Protein AF-A0A0L7LGR4-F1 (afdb_monomer)

Radius of gyration: 25.95 Å; Cα contacts (8 Å, |Δi|>4): 264; chains: 1; bounding box: 49×47×83 Å

InterPro domains:
  IPR005595 Translocon-associated protein (TRAP), alpha subunit [PF03896] (58-148)

pLDDT: mean 76.87, std 20.65, range [35.56, 97.5]

Organism: Operophtera brumata (NCBI:txid104452)

Nearest PDB structures (foldseek):
  8rjd-assembly1_5  TM=9.176E-01  e=6.836E-14  Canis lupus familiaris
  8b5l-assembly1_q  TM=9.829E-01  e=4.464E-13  Oryctolagus cuniculus
  8b6l-assembly1_E  TM=9.215E-01  e=7.233E-13  Homo sapiens
  8btk-assembly1_TA  TM=9.102E-01  e=1.305E-12  Canis lupus familiaris
  8bf9-assembly1_A  TM=7.507E-01  e=5.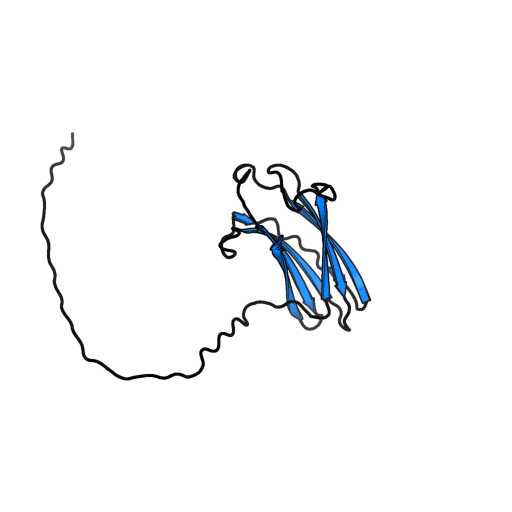610E-08  Ovis aries

Sequence (160 aa):
NILARAEEDELDDVVDIEG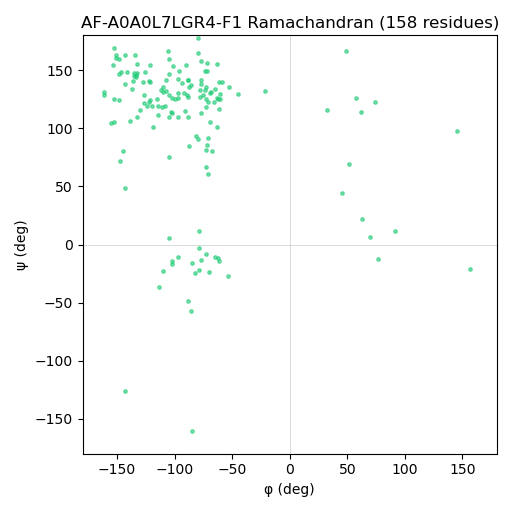EDSQVVGDDALGDDDDSAVKSSQDVETTILFTKPITSLGDNVFDLQAGFPVEFLVGFVNKGSEDYIVESMEASFRYPMDYTYYIQNFTALPYNKEVKPKQEATFAYSFIPNEAFAGRPFGLNVQLNYRDNSGNFYQVMKWL

Solvent-accessible surface area (backbone atoms only — not comparable to full-atom values): 10128 Å² total; per-residue (Å²): 137,88,84,87,85,88,80,89,88,84,87,89,86,91,84,87,77,91,77,78,91,81,82,94,80,75,99,70,80,89,72,87,70,76,77,80,63,60,55,56,58,89,42,54,48,76,47,81,46,71,68,27,69,79,77,59,101,81,58,80,95,76,81,80,59,45,65,40,67,38,28,35,37,39,40,40,36,30,68,45,87,59,48,32,32,38,40,33,40,37,39,32,33,20,38,81,90,43,80,86,49,76,76,43,80,51,77,71,45,75,64,70,40,77,40,44,51,75,34,69,51,75,47,78,48,75,52,61,50,60,58,93,54,53,97,58,87,62,29,42,38,41,38,42,38,30,27,44,83,87,67,54,70,29,30,46,76,46,79,89

Mean predicted aligned error: 13.96 Å

Foldseek 3Di:
DDDDDDDDDDDDDDDDDDDDDDDDDDDDDPPPDCVVPFAADPQKDKDKAWPPPPDDPPDDPDPQAAQDKTKIKMKIFGQDQFKKFFFWKWKFWDAPVDRVDTPDTDDTGGDRDIAHHGGMDMDMDMDGHHPVCGPPDIKMKMKTWMATPVGRIHIDIDID

Secondary structure (DSSP, 8-state):
----------------------------------TTS-PPPTTEEEEEEEEES---TTS-TT---TTSPEEEEEEEEE-SSS-EEEEEEEEEEEETTEEEEEEEE---EEEEEEE-TT-EEEEEEEE---GGGTT---EEEEEEEEEETT--EEEEEEE-

Structure (mmCIF, N/CA/C/O backbone):
data_AF-A0A0L7LGR4-F1
#
_entry.id   AF-A0A0L7LGR4-F1
#
loop_
_atom_site.group_PDB
_atom_site.id
_atom_site.type_symbol
_atom_site.label_atom_id
_atom_site.label_alt_id
_atom_site.label_comp_id
_atom_site.label_asym_id
_atom_site.label_entity_id
_atom_site.label_seq_id
_atom_site.pdbx_PDB_ins_code
_atom_site.Cartn_x
_atom_site.Cartn_y
_atom_site.Cartn_z
_atom_site.occupancy
_atom_site.B_iso_or_equiv
_atom_site.auth_seq_id
_atom_site.auth_comp_id
_atom_site.auth_asym_id
_atom_site.auth_atom_id
_atom_site.pdbx_PDB_model_num
ATOM 1 N N . ASN A 1 1 ? -2.159 -11.664 -65.960 1.00 35.56 1 ASN A N 1
ATOM 2 C CA . ASN A 1 1 ? -1.752 -10.257 -65.758 1.00 35.56 1 ASN A CA 1
ATOM 3 C C . ASN A 1 1 ? -2.993 -9.403 -65.659 1.00 35.56 1 ASN A C 1
ATOM 5 O O . ASN A 1 1 ? -3.749 -9.371 -66.620 1.00 35.56 1 ASN A O 1
ATOM 9 N N . ILE A 1 2 ? -3.203 -8.752 -64.518 1.00 38.91 2 ILE A N 1
ATOM 10 C CA . ILE A 1 2 ? -4.123 -7.617 -64.406 1.00 38.91 2 ILE A CA 1
ATOM 11 C C . ILE A 1 2 ? -3.233 -6.378 -64.523 1.00 38.91 2 ILE A C 1
ATOM 13 O O . ILE A 1 2 ? -2.224 -6.294 -63.825 1.00 38.91 2 ILE A O 1
ATOM 17 N N . LEU A 1 3 ? -3.550 -5.482 -65.453 1.00 43.19 3 LEU A N 1
ATOM 18 C CA . LEU A 1 3 ? -2.867 -4.200 -65.624 1.00 43.19 3 LEU A CA 1
ATOM 19 C C . LEU A 1 3 ? -3.785 -3.105 -65.086 1.00 43.19 3 LEU A C 1
ATOM 21 O O . LEU A 1 3 ? -4.955 -3.055 -65.457 1.00 43.19 3 LEU A O 1
ATOM 25 N N . ALA A 1 4 ? -3.251 -2.257 -64.215 1.00 47.34 4 ALA A N 1
ATOM 26 C CA . ALA A 1 4 ? -3.939 -1.074 -63.718 1.00 47.34 4 ALA A CA 1
ATOM 27 C C . ALA A 1 4 ? -3.658 0.137 -64.620 1.00 47.34 4 ALA A C 1
ATOM 29 O O . ALA A 1 4 ? -2.599 0.215 -65.248 1.00 47.34 4 ALA A O 1
ATOM 30 N N . ARG A 1 5 ? -4.577 1.105 -64.618 1.00 41.81 5 ARG A N 1
ATOM 31 C CA . ARG A 1 5 ? -4.317 2.507 -64.968 1.00 41.81 5 ARG A CA 1
ATOM 32 C C . ARG A 1 5 ? -5.343 3.403 -64.258 1.00 41.81 5 ARG A C 1
ATOM 34 O O . ARG A 1 5 ? -6.411 2.912 -63.900 1.00 41.81 5 ARG A O 1
ATOM 41 N N . ALA A 1 6 ? -4.982 4.661 -64.024 1.00 51.88 6 ALA A N 1
ATOM 42 C CA . ALA A 1 6 ? -5.755 5.659 -63.288 1.00 51.88 6 ALA A CA 1
ATOM 43 C C . ALA A 1 6 ? -5.594 7.057 -63.921 1.00 51.88 6 ALA A C 1
ATOM 45 O O . ALA A 1 6 ? -4.651 7.261 -64.685 1.00 51.88 6 ALA A O 1
ATOM 46 N N . GLU A 1 7 ? -6.509 7.953 -63.553 1.00 50.03 7 GLU A N 1
ATOM 47 C CA . GLU A 1 7 ? -6.609 9.422 -63.701 1.00 50.03 7 GLU A CA 1
ATOM 48 C C . GLU A 1 7 ? -7.676 9.804 -62.613 1.00 50.03 7 GLU A C 1
ATOM 50 O O . GLU A 1 7 ? -8.573 8.989 -62.373 1.00 50.03 7 GLU A O 1
ATOM 55 N N . GLU A 1 8 ? -7.540 10.793 -61.710 1.00 46.66 8 GLU A N 1
ATOM 56 C CA . GLU A 1 8 ? -7.403 12.266 -61.851 1.00 46.66 8 GLU A CA 1
ATOM 57 C C . GLU A 1 8 ? -8.588 12.924 -62.610 1.00 46.66 8 GLU A C 1
ATOM 59 O O . GLU A 1 8 ? -8.862 12.523 -63.739 1.00 46.66 8 GLU A O 1
ATOM 64 N N . ASP A 1 9 ? -9.312 13.952 -62.122 1.00 43.22 9 ASP A N 1
ATOM 65 C CA . ASP A 1 9 ? -9.660 14.320 -60.722 1.00 43.22 9 ASP A CA 1
ATOM 66 C C . ASP A 1 9 ? -11.123 14.902 -60.666 1.00 43.22 9 ASP A C 1
ATOM 68 O O . ASP A 1 9 ? -11.992 14.198 -61.179 1.00 43.22 9 ASP A O 1
ATOM 72 N N . GLU A 1 10 ? -11.588 16.070 -60.164 1.00 40.53 10 GLU A N 1
ATOM 73 C CA . GLU A 1 10 ? -11.036 17.267 -59.481 1.00 40.53 10 GLU A CA 1
ATOM 74 C C . GLU A 1 10 ? -12.167 18.065 -58.737 1.00 40.53 10 GLU A C 1
ATOM 76 O O . GLU A 1 10 ? -13.160 18.404 -59.373 1.00 40.53 10 GLU A O 1
ATOM 81 N N . LEU A 1 11 ? -11.981 18.393 -57.438 1.00 42.53 11 LEU A N 1
ATOM 82 C CA . LEU A 1 11 ? -12.585 19.475 -56.589 1.00 42.53 11 LEU A CA 1
ATOM 83 C C . LEU A 1 11 ? -14.120 19.787 -56.480 1.00 42.53 11 LEU A C 1
ATOM 85 O O . LEU A 1 11 ? -14.957 19.368 -57.266 1.00 42.53 11 LEU A O 1
ATOM 89 N N . ASP A 1 12 ? -14.417 20.595 -55.441 1.00 40.31 12 ASP A N 1
ATOM 90 C CA . ASP A 1 12 ? -15.614 21.409 -55.106 1.00 40.31 12 ASP A CA 1
ATOM 91 C C . ASP A 1 12 ? -17.006 20.768 -54.879 1.00 40.31 12 ASP A C 1
ATOM 93 O O . ASP A 1 12 ? -17.719 20.386 -55.804 1.00 40.31 12 ASP A O 1
ATOM 97 N N . ASP A 1 13 ? -17.479 20.872 -53.627 1.00 42.59 13 ASP A N 1
ATOM 98 C CA . ASP A 1 13 ? -18.894 21.117 -53.297 1.00 42.59 13 ASP A CA 1
ATOM 99 C C . ASP A 1 13 ? -18.966 22.135 -52.139 1.00 42.59 13 ASP A C 1
ATOM 101 O O . ASP A 1 13 ? -18.601 21.839 -50.998 1.00 42.59 13 ASP A O 1
ATOM 105 N N . VAL A 1 14 ? -19.350 23.376 -52.454 1.00 49.97 14 VAL A N 1
ATOM 106 C CA . VAL A 1 14 ? -19.385 24.510 -51.516 1.00 49.97 14 VAL A CA 1
ATOM 107 C C . VAL A 1 14 ? -20.814 24.783 -51.052 1.00 49.97 14 VAL A C 1
ATOM 109 O O . VAL A 1 14 ? -21.654 25.245 -51.823 1.00 49.97 14 VAL A O 1
ATOM 112 N N . VAL A 1 15 ? -21.080 24.561 -49.762 1.00 45.84 15 VAL A N 1
ATOM 113 C CA . VAL A 1 15 ? -22.354 24.922 -49.124 1.00 45.84 15 VAL A CA 1
ATOM 114 C C . VAL A 1 15 ? -22.093 25.929 -48.010 1.00 45.84 15 VAL A C 1
ATOM 116 O O . VAL A 1 15 ? -21.652 25.579 -46.917 1.00 45.84 15 VAL A O 1
ATOM 119 N N . ASP A 1 16 ? -22.362 27.190 -48.328 1.00 43.62 16 ASP A N 1
ATOM 120 C CA . ASP A 1 16 ? -22.239 28.338 -47.435 1.00 43.62 16 ASP A CA 1
ATOM 121 C C . ASP A 1 16 ? -23.553 28.566 -46.666 1.00 43.62 16 ASP A C 1
ATOM 123 O O . ASP A 1 16 ? -24.629 28.607 -47.270 1.00 43.62 16 ASP A O 1
ATOM 127 N N . ILE A 1 17 ? -23.473 28.683 -45.336 1.00 47.50 17 ILE A N 1
ATOM 128 C CA . ILE A 1 17 ? -24.595 29.028 -44.448 1.00 47.50 17 ILE A CA 1
ATOM 129 C C . ILE A 1 17 ? -24.065 29.897 -43.295 1.00 47.50 17 ILE A C 1
ATOM 131 O O . ILE A 1 17 ? -23.859 29.422 -42.176 1.00 47.50 17 ILE A O 1
ATOM 135 N N . GLU A 1 18 ? -23.885 31.195 -43.545 1.00 47.22 18 GLU A N 1
ATOM 136 C CA . GLU A 1 18 ? -23.925 32.180 -42.459 1.00 47.22 18 GLU A CA 1
ATOM 137 C C . GLU A 1 18 ? -25.362 32.280 -41.909 1.00 47.22 18 GLU A C 1
ATOM 139 O O . GLU A 1 18 ? -26.328 32.393 -42.666 1.00 47.22 18 GLU A O 1
ATOM 144 N N . GLY A 1 19 ? -25.511 32.208 -40.582 1.00 43.09 19 GLY A N 1
ATOM 145 C CA . GLY A 1 19 ? -26.808 32.052 -39.912 1.00 43.09 19 GLY A CA 1
ATOM 146 C C . GLY A 1 19 ? -26.875 32.752 -38.556 1.00 43.09 19 GLY A C 1
ATOM 147 O O . GLY A 1 19 ? -26.855 32.088 -37.529 1.00 43.09 19 GLY A O 1
ATOM 148 N N . GLU A 1 20 ? -26.925 34.084 -38.612 1.00 41.81 20 GLU A N 1
ATOM 149 C CA . GLU A 1 20 ? -27.348 35.068 -37.594 1.00 41.81 20 GLU A CA 1
ATOM 150 C C . GLU A 1 20 ? -27.121 34.784 -36.086 1.00 41.81 20 GLU A C 1
ATOM 152 O O . GLU A 1 20 ? -27.756 33.946 -35.449 1.00 41.81 20 GLU A O 1
ATOM 157 N N . ASP A 1 21 ? -26.272 35.647 -35.519 1.00 44.28 21 ASP A N 1
ATOM 158 C CA . ASP A 1 21 ? -26.104 36.031 -34.109 1.00 44.28 21 ASP A CA 1
ATOM 159 C C . ASP A 1 21 ? -27.314 35.787 -33.176 1.00 44.28 21 ASP A C 1
ATOM 161 O O . ASP A 1 21 ? -28.440 36.214 -33.450 1.00 44.28 21 ASP A O 1
ATOM 165 N N . SER A 1 22 ? -27.070 35.174 -32.010 1.00 38.16 22 SER A N 1
ATOM 166 C CA . SER A 1 22 ? -28.028 35.174 -30.897 1.00 38.16 22 SER A CA 1
ATOM 167 C C . SER A 1 22 ? -27.400 34.970 -29.514 1.00 38.16 22 SER A C 1
ATOM 169 O O . SER A 1 22 ? -27.166 33.854 -29.061 1.00 38.16 22 SER A O 1
ATOM 171 N N . GLN A 1 23 ? -27.330 36.096 -28.803 1.00 36.97 23 GLN A N 1
ATOM 172 C CA . GLN A 1 23 ? -27.619 36.255 -27.372 1.00 36.97 23 GLN A CA 1
ATOM 173 C C . GLN A 1 23 ? -26.617 35.723 -26.328 1.00 36.97 23 GLN A C 1
ATOM 175 O O . GLN A 1 23 ? -26.352 34.536 -26.169 1.00 36.97 23 GLN A O 1
ATOM 180 N N . VAL A 1 24 ? -26.177 36.659 -25.480 1.00 46.00 24 VAL A N 1
ATOM 181 C CA . VAL A 1 24 ? -25.351 36.411 -24.295 1.00 46.00 24 VAL A CA 1
ATOM 182 C C . VAL A 1 24 ? -26.111 35.592 -23.244 1.00 46.00 24 VAL A C 1
ATOM 184 O O . VAL A 1 24 ? -27.127 36.036 -22.707 1.00 46.00 24 VAL A O 1
ATOM 187 N N . VAL A 1 25 ? -25.536 34.448 -22.884 1.00 44.22 25 VAL A N 1
ATOM 188 C CA . VAL A 1 25 ? -25.711 33.747 -21.606 1.00 44.22 25 VAL A CA 1
ATOM 189 C C . VAL A 1 25 ? -24.282 33.532 -21.102 1.00 44.22 25 VAL A C 1
ATOM 191 O O . VAL A 1 25 ? -23.434 33.089 -21.866 1.00 44.22 25 VAL A O 1
ATOM 194 N N . GLY A 1 26 ? -23.886 33.878 -19.888 1.00 36.09 26 GLY A N 1
ATOM 195 C CA . GLY A 1 26 ? -24.645 34.178 -18.682 1.00 36.09 26 GLY A CA 1
ATOM 196 C C . GLY A 1 26 ? -23.772 33.638 -17.558 1.00 36.09 26 GLY A C 1
ATOM 197 O O . GLY A 1 26 ? -23.711 32.427 -17.376 1.00 36.09 26 GLY A O 1
ATOM 198 N N . ASP A 1 27 ? -22.998 34.520 -16.927 1.00 48.25 27 ASP A N 1
ATOM 199 C CA . ASP A 1 27 ? -21.981 34.161 -15.934 1.00 48.25 27 ASP A CA 1
ATOM 200 C C . ASP A 1 27 ? -22.649 33.683 -14.639 1.00 48.25 27 ASP A C 1
ATOM 202 O O . ASP A 1 27 ? -23.003 34.490 -13.785 1.00 48.25 27 ASP A O 1
ATOM 206 N N . ASP A 1 28 ? -22.878 32.373 -14.532 1.00 42.31 28 ASP A N 1
ATOM 207 C CA . ASP A 1 28 ? -23.357 31.725 -13.315 1.00 42.31 28 ASP A CA 1
ATOM 208 C C . ASP A 1 28 ? -22.887 30.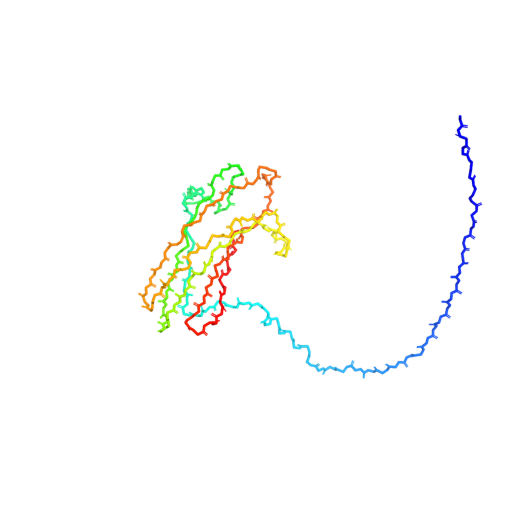260 -13.257 1.00 42.31 28 ASP A C 1
ATOM 210 O O . ASP A 1 28 ? -23.136 29.463 -14.161 1.00 42.31 28 ASP A O 1
ATOM 214 N N . ALA A 1 29 ? -22.223 29.910 -12.154 1.00 50.25 29 ALA A N 1
ATOM 215 C CA . ALA A 1 29 ? -21.900 28.547 -11.724 1.00 50.25 29 ALA A CA 1
ATOM 216 C C . ALA A 1 29 ? -21.197 27.607 -12.738 1.00 50.25 29 ALA A C 1
ATOM 218 O O . ALA A 1 29 ? -21.703 26.528 -13.061 1.00 50.25 29 ALA A O 1
ATOM 219 N N . LEU A 1 30 ? -19.924 27.890 -13.056 1.00 41.38 30 LEU A N 1
ATOM 220 C CA . LEU A 1 30 ? -18.945 26.798 -13.194 1.00 41.38 30 LEU A CA 1
ATOM 221 C C . LEU A 1 30 ? -18.712 26.156 -11.816 1.00 41.38 30 LEU A C 1
ATOM 223 O O . LEU A 1 30 ? -17.748 26.461 -11.114 1.00 41.38 30 LEU A O 1
ATOM 227 N N . GLY A 1 31 ? -19.637 25.282 -11.419 1.00 38.25 31 GLY A N 1
ATOM 228 C CA . GLY A 1 31 ? -19.435 24.343 -10.321 1.00 38.25 31 GLY A CA 1
ATOM 229 C C . GLY A 1 31 ? -18.451 23.262 -10.754 1.00 38.25 31 GLY A C 1
ATOM 230 O O . GLY A 1 31 ? -18.873 22.217 -11.241 1.00 38.25 31 GLY A O 1
ATOM 231 N N . ASP A 1 32 ? -17.155 23.541 -10.606 1.00 44.22 32 ASP A N 1
ATOM 232 C CA . ASP A 1 32 ? -16.053 22.591 -10.820 1.00 44.22 32 ASP A CA 1
ATOM 233 C C . ASP A 1 32 ? -16.010 21.560 -9.679 1.00 44.22 32 ASP A C 1
ATOM 235 O O . ASP A 1 32 ? -15.129 21.564 -8.820 1.00 44.22 32 ASP A O 1
ATOM 239 N N . ASP A 1 33 ? -17.052 20.733 -9.621 1.00 44.34 33 ASP A N 1
ATOM 240 C CA . ASP A 1 33 ? -17.262 19.722 -8.592 1.00 44.34 33 ASP A CA 1
ATOM 241 C C . ASP A 1 33 ? -16.948 18.336 -9.169 1.00 44.34 33 ASP A C 1
ATOM 243 O O . ASP A 1 33 ? -17.836 17.540 -9.486 1.00 44.34 33 ASP A O 1
ATOM 247 N N . ASP A 1 34 ? -15.650 18.040 -9.316 1.00 42.81 34 ASP A N 1
ATOM 248 C CA . ASP A 1 34 ? -15.154 16.671 -9.513 1.00 42.81 34 ASP A CA 1
ATOM 249 C C . ASP A 1 34 ? -15.298 15.856 -8.210 1.00 42.81 34 ASP A C 1
ATOM 251 O O . ASP A 1 34 ? -14.342 15.361 -7.605 1.00 42.81 34 ASP A O 1
ATOM 255 N N . ASP A 1 35 ? -16.542 15.709 -7.752 1.00 44.31 35 ASP A N 1
ATOM 256 C CA . ASP A 1 35 ? -16.917 14.863 -6.617 1.00 44.31 35 ASP A CA 1
ATOM 257 C C . ASP A 1 35 ? -16.986 13.372 -7.019 1.00 44.31 35 ASP A C 1
ATOM 259 O O . ASP A 1 35 ? -17.449 12.521 -6.262 1.00 44.31 35 ASP A O 1
ATOM 263 N N . SER A 1 36 ? -16.478 13.034 -8.215 1.00 47.50 36 SER A N 1
ATOM 264 C CA . SER A 1 36 ? -16.266 11.658 -8.679 1.00 47.50 36 SER A CA 1
ATOM 265 C C . SER A 1 36 ? -14.999 11.024 -8.084 1.00 47.50 36 SER A C 1
ATOM 267 O O . SER A 1 36 ? -14.893 9.798 -7.982 1.00 47.50 36 SER A O 1
ATOM 269 N N . ALA A 1 37 ? -14.051 11.853 -7.632 1.00 55.56 37 ALA A N 1
ATOM 270 C CA . ALA A 1 37 ? -12.846 11.416 -6.947 1.00 55.56 37 ALA A CA 1
ATOM 271 C C . ALA A 1 37 ? -13.172 10.861 -5.547 1.00 55.56 37 ALA A C 1
ATOM 273 O O . ALA A 1 37 ? -13.421 11.615 -4.603 1.00 55.56 37 ALA A O 1
ATOM 274 N N . VAL A 1 38 ? -13.115 9.532 -5.393 1.00 64.56 38 VAL A N 1
ATOM 275 C CA . VAL A 1 38 ? -13.331 8.845 -4.107 1.00 64.56 38 VAL A CA 1
ATOM 276 C C . VAL A 1 38 ? -12.242 9.251 -3.107 1.00 64.56 38 VAL A C 1
ATOM 278 O O . VAL A 1 38 ? -11.107 8.774 -3.149 1.00 64.56 38 VAL A O 1
ATOM 281 N N . LYS A 1 39 ? -12.593 10.165 -2.202 1.00 80.38 39 LYS A N 1
ATOM 282 C CA . LYS A 1 39 ? -11.675 10.768 -1.227 1.00 80.38 39 LYS A CA 1
ATOM 283 C C . LYS A 1 39 ? -11.273 9.776 -0.124 1.00 80.38 39 LYS A C 1
ATOM 285 O O . LYS A 1 39 ? -11.983 8.822 0.192 1.00 80.38 39 LYS A O 1
ATOM 290 N N . SER A 1 40 ? -10.118 10.019 0.492 1.00 85.44 40 SER A N 1
ATOM 291 C CA . SER A 1 40 ? -9.637 9.271 1.659 1.00 85.44 40 SER A CA 1
ATOM 292 C C . SER A 1 40 ? -10.357 9.701 2.940 1.00 85.44 40 SER A C 1
ATOM 294 O O . SER A 1 40 ? -10.544 10.900 3.153 1.00 85.44 40 SER A O 1
ATOM 296 N N . SER A 1 41 ? -10.669 8.762 3.841 1.00 88.44 41 SER A N 1
ATOM 297 C CA . SER A 1 41 ? -11.138 9.113 5.189 1.00 88.44 41 SER A CA 1
ATOM 298 C C . SER A 1 41 ? -10.076 9.909 5.959 1.00 88.44 41 SER A C 1
ATOM 300 O O . SER A 1 41 ? -8.890 9.582 5.916 1.00 88.44 41 SER A O 1
ATOM 302 N N . GLN A 1 42 ? -10.509 10.929 6.706 1.00 92.19 42 GLN A N 1
ATOM 303 C CA . GLN A 1 42 ? -9.644 11.734 7.582 1.00 92.19 42 GLN A CA 1
ATOM 304 C C . GLN A 1 42 ? -9.154 10.938 8.809 1.00 92.19 42 GLN A C 1
ATOM 306 O O . GLN A 1 42 ? -8.096 11.235 9.369 1.00 92.19 42 GLN A O 1
ATOM 311 N N . ASP A 1 43 ? -9.898 9.898 9.195 1.00 93.56 43 ASP A N 1
ATOM 312 C CA . ASP A 1 43 ? -9.575 8.997 10.304 1.00 93.56 43 ASP A CA 1
ATOM 313 C C . ASP A 1 43 ? -8.489 7.968 9.958 1.00 93.56 43 ASP A C 1
ATOM 315 O O . ASP A 1 43 ? -7.939 7.320 10.850 1.00 93.56 43 ASP A O 1
ATOM 319 N N . VAL A 1 44 ? -8.158 7.808 8.675 1.00 94.50 44 VAL A N 1
ATOM 320 C CA . VAL A 1 44 ? -7.197 6.811 8.198 1.00 94.50 44 VAL A CA 1
ATOM 321 C C . VAL A 1 44 ? -5.857 7.465 7.890 1.00 94.50 44 VAL A C 1
ATOM 323 O O . VAL A 1 44 ? -5.755 8.393 7.091 1.00 94.50 44 VAL A O 1
ATOM 326 N N . GLU A 1 45 ? -4.794 6.940 8.492 1.00 94.81 45 GLU A N 1
ATOM 327 C CA . GLU A 1 45 ? -3.421 7.284 8.130 1.00 94.81 45 GLU A CA 1
ATOM 328 C C . GLU A 1 45 ? -2.763 6.123 7.391 1.00 94.81 45 GLU A C 1
ATOM 330 O O . GLU A 1 45 ? -2.969 4.958 7.732 1.00 94.81 45 GLU A O 1
ATOM 335 N N . THR A 1 46 ? -1.962 6.432 6.371 1.00 93.88 46 THR A N 1
ATOM 336 C CA . THR A 1 46 ? -1.221 5.417 5.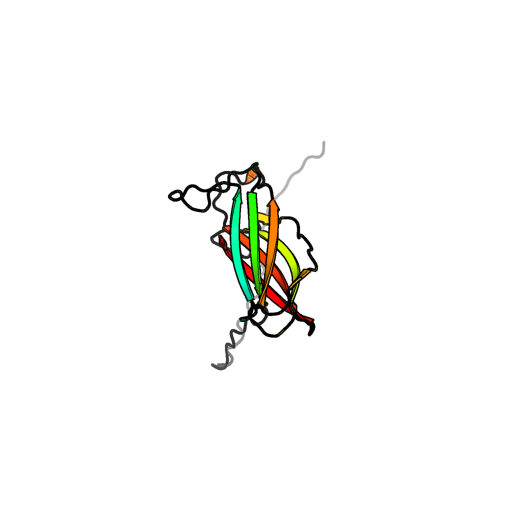616 1.00 93.88 46 THR A CA 1
ATOM 337 C C . THR A 1 46 ? 0.232 5.811 5.418 1.00 93.88 46 THR A C 1
ATOM 339 O O . THR A 1 46 ? 0.552 6.980 5.182 1.00 93.88 46 THR A O 1
ATOM 342 N N . THR A 1 47 ? 1.108 4.813 5.419 1.00 92.69 47 THR A N 1
ATOM 343 C CA . THR A 1 47 ? 2.555 4.965 5.222 1.00 92.69 47 THR A CA 1
ATOM 344 C C . THR A 1 47 ? 3.045 3.881 4.276 1.00 92.69 47 THR A C 1
ATOM 346 O O . THR A 1 47 ? 2.588 2.746 4.365 1.00 92.69 47 THR A O 1
ATOM 349 N N . ILE A 1 48 ? 3.967 4.222 3.373 1.00 91.38 48 ILE A N 1
ATOM 350 C CA . ILE A 1 48 ? 4.593 3.270 2.448 1.00 91.38 48 ILE A CA 1
ATOM 351 C C . ILE A 1 48 ? 6.065 3.128 2.831 1.00 91.38 48 ILE A C 1
ATOM 353 O O . ILE A 1 48 ? 6.744 4.129 3.049 1.00 91.38 48 ILE A O 1
ATOM 357 N N . LEU A 1 49 ? 6.541 1.887 2.919 1.00 90.94 49 LEU A N 1
ATOM 358 C CA . LEU A 1 49 ? 7.925 1.535 3.223 1.00 90.94 49 LEU A CA 1
ATOM 359 C C . LEU A 1 49 ? 8.428 0.523 2.191 1.00 90.94 49 LEU A C 1
ATOM 361 O O . LEU A 1 49 ? 7.933 -0.603 2.147 1.00 90.94 49 LEU A O 1
ATOM 365 N N . PHE A 1 50 ? 9.422 0.897 1.388 1.00 89.62 50 PHE A N 1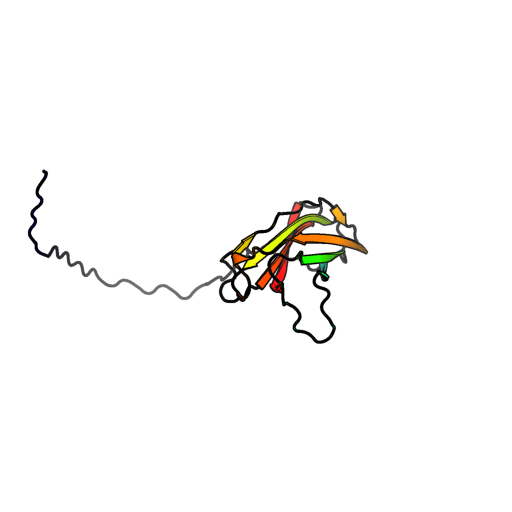
ATOM 366 C CA . PHE A 1 50 ? 10.069 -0.037 0.465 1.00 89.62 50 PHE A CA 1
ATOM 367 C C . PHE A 1 50 ? 10.962 -1.028 1.210 1.00 89.62 50 PHE A C 1
ATOM 369 O O . PHE A 1 50 ? 11.743 -0.658 2.085 1.00 89.62 50 PHE A O 1
ATOM 376 N N . THR A 1 51 ? 10.852 -2.298 0.827 1.00 90.31 51 THR A N 1
ATOM 377 C CA . THR A 1 51 ? 11.741 -3.388 1.250 1.00 90.31 51 THR A CA 1
ATOM 378 C C . THR A 1 51 ? 12.624 -3.878 0.101 1.00 90.31 51 THR A C 1
ATOM 380 O O . THR A 1 51 ? 13.701 -4.413 0.363 1.00 90.31 51 THR A O 1
ATOM 383 N N . LYS A 1 52 ? 12.216 -3.658 -1.161 1.00 88.06 52 LYS A N 1
ATOM 384 C CA . LYS A 1 52 ? 13.071 -3.756 -2.357 1.00 88.06 52 LYS A CA 1
ATOM 385 C C . LYS A 1 52 ? 12.704 -2.670 -3.391 1.00 88.06 52 LYS A C 1
ATOM 387 O O . LYS A 1 52 ? 11.512 -2.496 -3.646 1.00 88.06 52 LYS A O 1
ATOM 392 N N . PRO A 1 53 ? 13.683 -2.006 -4.038 1.00 82.94 53 PRO A N 1
ATOM 393 C CA . PRO A 1 53 ? 15.118 -2.049 -3.737 1.00 82.94 53 PRO A CA 1
ATOM 394 C C . PRO A 1 53 ? 15.421 -1.483 -2.338 1.00 82.94 53 PRO A C 1
ATOM 396 O O . PRO A 1 53 ? 14.653 -0.691 -1.799 1.00 82.94 53 PRO A O 1
ATOM 399 N N . ILE A 1 54 ? 16.536 -1.901 -1.729 1.00 74.00 54 ILE A N 1
ATOM 400 C CA . ILE A 1 54 ? 16.987 -1.333 -0.449 1.00 74.00 54 ILE A CA 1
ATOM 401 C C . ILE A 1 54 ? 17.687 -0.004 -0.758 1.00 74.00 54 ILE A C 1
ATOM 403 O O . ILE A 1 54 ? 18.886 0.023 -1.030 1.00 74.00 54 ILE A O 1
ATOM 407 N N . THR A 1 55 ? 16.929 1.092 -0.754 1.00 61.84 55 THR A N 1
ATOM 408 C CA . THR A 1 55 ? 17.454 2.450 -0.955 1.00 61.84 55 THR A CA 1
ATOM 409 C C . THR A 1 55 ? 18.422 2.819 0.169 1.00 61.84 55 THR A C 1
ATOM 411 O O . THR A 1 55 ? 18.051 2.754 1.345 1.00 61.84 55 THR A O 1
ATOM 414 N N . SER A 1 56 ? 19.644 3.238 -0.166 1.00 55.22 56 SER A N 1
ATOM 415 C CA . SER A 1 56 ? 20.554 3.805 0.832 1.00 55.22 56 SER A CA 1
ATOM 416 C C . SER A 1 56 ? 20.098 5.220 1.220 1.00 55.22 56 SER A C 1
ATOM 418 O O . SER A 1 56 ? 19.481 5.929 0.422 1.00 55.22 56 SER A O 1
ATOM 420 N N . LEU A 1 57 ? 20.361 5.634 2.465 1.00 45.50 57 LEU A N 1
ATOM 421 C CA . LEU A 1 57 ? 19.987 6.961 2.969 1.00 45.50 57 LEU A CA 1
ATOM 422 C C . LEU A 1 57 ? 20.884 8.050 2.353 1.00 45.50 57 LEU A C 1
ATOM 424 O O . LEU A 1 57 ? 21.848 8.497 2.972 1.00 45.50 57 LEU A O 1
ATOM 428 N N . GLY A 1 58 ? 20.549 8.470 1.133 1.00 53.03 58 GLY A N 1
ATOM 429 C CA . GLY A 1 58 ? 21.246 9.526 0.394 1.00 53.03 58 GLY A CA 1
ATOM 430 C C . GLY A 1 58 ? 21.069 9.454 -1.125 1.00 53.03 58 GLY A C 1
ATOM 431 O O . GLY A 1 58 ? 21.232 10.472 -1.794 1.00 53.03 58 GLY A O 1
ATOM 432 N N . ASP A 1 59 ? 20.706 8.288 -1.662 1.00 51.22 59 ASP A N 1
ATOM 433 C CA . ASP A 1 59 ? 20.394 8.125 -3.084 1.00 51.22 59 ASP A CA 1
ATOM 434 C C . ASP A 1 59 ? 18.994 8.666 -3.419 1.00 51.22 59 ASP A C 1
ATOM 436 O O . ASP A 1 59 ? 18.123 8.775 -2.551 1.00 51.22 59 ASP A O 1
ATOM 440 N N . ASN A 1 60 ? 18.757 9.005 -4.692 1.00 53.34 60 ASN A N 1
ATOM 441 C CA . ASN A 1 60 ? 17.429 9.432 -5.136 1.00 53.34 60 ASN A CA 1
ATOM 442 C C . ASN A 1 60 ? 16.417 8.302 -4.897 1.00 53.34 60 ASN A C 1
ATOM 444 O O . ASN A 1 60 ? 16.639 7.163 -5.300 1.00 53.34 60 ASN A O 1
ATOM 448 N N . VAL A 1 61 ? 15.300 8.643 -4.251 1.00 52.97 61 VAL A N 1
ATOM 449 C CA . VAL A 1 61 ? 14.388 7.708 -3.561 1.00 52.97 61 VAL A CA 1
ATOM 450 C C . VAL A 1 61 ? 13.730 6.659 -4.478 1.00 52.97 61 VAL A C 1
ATOM 452 O O . VAL A 1 61 ? 13.140 5.706 -3.973 1.00 52.97 61 VAL A O 1
ATOM 455 N N . PHE A 1 62 ? 13.826 6.802 -5.806 1.00 62.22 62 PHE A N 1
ATOM 456 C CA . PHE A 1 62 ? 12.975 6.073 -6.748 1.00 62.22 62 PHE A CA 1
ATOM 457 C C . PHE A 1 62 ? 13.636 5.610 -8.066 1.00 62.22 62 PHE A C 1
ATOM 459 O O . PHE A 1 62 ? 13.079 5.786 -9.147 1.00 62.22 62 PHE A O 1
ATOM 466 N N . ASP A 1 63 ? 14.811 4.974 -7.999 1.00 69.25 63 ASP A N 1
ATOM 467 C CA . ASP A 1 63 ? 15.356 4.203 -9.136 1.00 69.25 63 ASP A CA 1
ATOM 468 C C . ASP A 1 63 ? 14.840 2.748 -9.123 1.00 69.25 63 ASP A C 1
ATOM 470 O O . ASP A 1 63 ? 15.468 1.835 -8.575 1.00 69.25 63 ASP A O 1
ATOM 474 N N . LEU A 1 64 ? 13.650 2.524 -9.692 1.00 77.12 64 LEU A N 1
ATOM 475 C CA . LEU A 1 64 ? 13.077 1.181 -9.832 1.00 77.12 64 LEU A CA 1
ATOM 476 C C . LEU A 1 64 ? 13.650 0.453 -11.056 1.00 77.12 64 LEU A C 1
ATOM 478 O O . LEU A 1 64 ? 13.135 0.545 -12.172 1.00 77.12 64 LEU A O 1
ATOM 482 N N . GLN A 1 65 ? 14.704 -0.324 -10.817 1.00 78.50 65 GLN A N 1
ATOM 483 C CA . GLN A 1 65 ? 15.381 -1.126 -11.837 1.00 78.50 65 GLN A CA 1
ATOM 484 C C . GLN A 1 65 ? 14.435 -2.157 -12.473 1.00 78.50 65 GLN A C 1
ATOM 486 O O . GLN A 1 65 ? 13.821 -2.979 -11.788 1.00 78.50 65 GLN A O 1
ATOM 491 N N . ALA A 1 66 ? 14.329 -2.134 -13.803 1.00 82.50 66 ALA A N 1
ATOM 492 C CA . ALA A 1 66 ? 13.416 -3.016 -14.519 1.00 82.50 66 ALA A CA 1
ATOM 493 C C . ALA A 1 66 ? 13.882 -4.482 -14.525 1.00 82.50 66 ALA A C 1
ATOM 495 O O . ALA A 1 66 ? 15.079 -4.756 -14.471 1.00 82.50 66 ALA A O 1
ATOM 496 N N . GLY A 1 67 ? 12.934 -5.426 -14.557 1.00 84.25 67 GLY A N 1
ATOM 497 C CA . GLY A 1 67 ? 13.206 -6.862 -14.406 1.00 84.25 67 GLY A CA 1
ATOM 498 C C . GLY A 1 67 ? 13.475 -7.326 -12.963 1.00 84.25 67 GLY A C 1
ATOM 499 O O . GLY A 1 67 ? 13.412 -8.525 -12.690 1.00 84.25 67 GLY A O 1
ATOM 500 N N . PHE A 1 68 ? 13.701 -6.412 -12.010 1.00 86.81 68 PHE A N 1
ATOM 501 C CA . PHE A 1 68 ? 13.915 -6.739 -10.595 1.00 86.81 68 PHE A CA 1
ATOM 502 C C . PHE A 1 68 ? 12.626 -6.619 -9.759 1.00 86.81 68 PHE A C 1
ATOM 504 O O . PHE A 1 68 ? 11.763 -5.796 -10.067 1.00 86.81 68 PHE A O 1
ATOM 511 N N . PRO A 1 69 ? 12.463 -7.422 -8.689 1.00 89.19 69 PRO A N 1
ATOM 512 C CA . PRO A 1 69 ? 11.292 -7.345 -7.825 1.00 89.19 69 PRO A CA 1
ATOM 513 C C . PRO A 1 69 ? 11.300 -6.069 -6.980 1.00 89.19 69 PRO A C 1
ATOM 515 O O . PRO A 1 69 ? 12.207 -5.838 -6.177 1.00 89.19 69 PRO A O 1
ATOM 518 N N . VAL A 1 70 ? 10.238 -5.284 -7.132 1.00 90.31 70 VAL A N 1
ATOM 519 C CA . VAL A 1 70 ? 9.896 -4.152 -6.272 1.00 90.31 70 VAL A CA 1
ATOM 520 C C . VAL A 1 70 ? 8.975 -4.676 -5.179 1.00 90.31 70 VAL A C 1
ATOM 522 O O . VAL A 1 70 ? 8.004 -5.381 -5.460 1.00 90.31 70 VAL A O 1
ATOM 525 N N . GLU A 1 71 ? 9.284 -4.361 -3.926 1.00 92.19 71 GLU A N 1
ATOM 526 C CA . GLU A 1 71 ? 8.543 -4.831 -2.756 1.00 92.19 71 GLU A CA 1
ATOM 527 C C . GLU A 1 71 ? 8.362 -3.686 -1.769 1.00 92.19 71 GLU A C 1
ATOM 529 O O . GLU A 1 71 ? 9.317 -2.969 -1.453 1.00 92.19 71 GLU A O 1
ATOM 534 N N . PHE A 1 72 ? 7.147 -3.533 -1.254 1.00 92.62 72 PHE A N 1
ATOM 535 C CA . PHE A 1 72 ? 6.838 -2.529 -0.248 1.00 92.62 72 PHE A CA 1
ATOM 536 C C . PHE A 1 72 ? 5.740 -2.992 0.705 1.00 92.62 72 PHE A C 1
ATOM 538 O O . PHE A 1 72 ? 4.948 -3.896 0.422 1.00 92.62 72 PHE A O 1
ATOM 545 N N . LEU A 1 73 ? 5.712 -2.341 1.862 1.00 94.00 73 LEU A N 1
ATOM 546 C CA . LEU A 1 73 ? 4.695 -2.483 2.887 1.00 94.00 73 LEU A CA 1
ATOM 547 C C . LEU A 1 73 ? 3.864 -1.202 2.933 1.00 94.00 73 LEU A C 1
ATOM 549 O O . LEU A 1 73 ? 4.425 -0.108 3.017 1.00 94.00 73 LEU A O 1
ATOM 553 N N . VAL A 1 74 ? 2.540 -1.337 2.926 1.00 95.19 74 VAL A N 1
ATOM 554 C CA . VAL A 1 74 ? 1.610 -0.243 3.220 1.00 95.19 74 VAL A CA 1
ATOM 555 C C . VAL A 1 74 ? 1.046 -0.448 4.615 1.00 95.19 74 VAL A C 1
ATOM 557 O O . VAL A 1 74 ? 0.278 -1.379 4.854 1.00 95.19 74 VAL A O 1
ATOM 560 N N . GLY A 1 75 ? 1.447 0.415 5.544 1.00 96.06 75 GLY A N 1
ATOM 561 C CA . GLY A 1 75 ? 0.803 0.535 6.846 1.00 96.06 75 GLY A CA 1
ATOM 562 C C . GLY A 1 75 ? -0.504 1.313 6.713 1.00 96.06 75 GLY A C 1
ATOM 563 O O . GLY A 1 75 ? -0.550 2.323 6.010 1.00 96.06 75 GLY A O 1
ATOM 564 N N . PHE A 1 76 ? -1.542 0.846 7.398 1.00 97.25 76 PHE A N 1
ATOM 565 C CA . PHE A 1 76 ? -2.861 1.460 7.529 1.00 97.25 76 PHE A CA 1
ATOM 566 C C . PHE A 1 76 ? -3.173 1.577 9.022 1.00 97.25 76 PHE A C 1
ATOM 568 O O . PHE A 1 76 ? -3.184 0.565 9.723 1.00 97.25 76 PHE A O 1
ATOM 575 N N . VAL A 1 77 ? -3.424 2.789 9.511 1.00 97.50 77 VAL A N 1
ATOM 576 C CA . VAL A 1 77 ? -3.712 3.079 10.923 1.00 97.50 77 VAL A CA 1
ATOM 577 C C . VAL A 1 77 ? -5.100 3.701 11.023 1.00 97.50 77 VAL A C 1
ATOM 579 O O . VAL A 1 77 ? -5.346 4.773 10.468 1.00 97.50 77 VAL A O 1
ATOM 582 N N . ASN A 1 78 ? -6.002 3.036 11.744 1.00 97.06 78 ASN A N 1
ATOM 583 C CA . ASN A 1 78 ? -7.350 3.529 12.008 1.00 97.06 78 ASN A CA 1
ATOM 584 C C . ASN A 1 78 ? -7.349 4.387 13.285 1.00 97.06 78 ASN A C 1
ATOM 586 O O . ASN A 1 78 ? -7.200 3.864 14.391 1.00 97.06 78 ASN A O 1
ATOM 590 N N . LYS A 1 79 ? -7.522 5.704 13.142 1.00 96.56 79 LYS A N 1
ATOM 591 C CA . LYS A 1 79 ? -7.552 6.671 14.255 1.00 96.56 79 LYS A CA 1
ATOM 592 C C . LYS A 1 79 ? -8.977 7.029 14.712 1.00 96.56 79 LYS A C 1
ATOM 594 O O . LYS A 1 79 ? -9.114 7.659 15.761 1.00 96.56 79 LYS A O 1
ATOM 599 N N . GLY A 1 80 ? -9.998 6.628 13.951 1.00 93.44 80 GLY A N 1
ATOM 600 C CA . GLY A 1 80 ? -11.403 7.006 14.137 1.00 93.44 80 GLY A CA 1
ATOM 601 C C . GLY A 1 80 ? -12.177 6.140 15.134 1.00 93.44 80 GLY A C 1
ATOM 602 O O . GLY A 1 80 ? -11.597 5.460 15.987 1.00 93.44 80 GLY A O 1
ATOM 603 N N . SER A 1 81 ? -13.511 6.181 15.032 1.00 94.81 81 SER A N 1
ATOM 604 C CA . SER A 1 81 ? -14.453 5.405 15.859 1.00 94.81 81 SER A CA 1
ATOM 605 C C . SER A 1 81 ? -15.056 4.177 15.172 1.00 94.81 81 SER A C 1
ATOM 607 O O . SER A 1 81 ? -15.586 3.318 15.873 1.00 94.81 81 SER A O 1
ATOM 609 N N . GLU A 1 82 ? -14.936 4.062 13.848 1.00 94.75 82 GLU A N 1
ATOM 610 C CA . GLU A 1 82 ? -15.582 3.010 13.054 1.00 94.75 82 GLU A CA 1
ATOM 611 C C . GLU A 1 82 ? -14.621 1.876 12.666 1.00 94.75 82 GLU A C 1
ATOM 613 O O . GLU A 1 82 ? -13.411 2.076 12.536 1.00 94.75 82 GLU A O 1
ATOM 618 N N . ASP A 1 83 ? -15.160 0.675 12.445 1.00 95.75 83 ASP A N 1
ATOM 619 C CA . ASP A 1 83 ? -14.419 -0.434 11.835 1.00 95.75 83 ASP A CA 1
ATOM 620 C C . ASP A 1 83 ? -14.279 -0.203 10.315 1.00 95.75 83 ASP A C 1
ATOM 622 O O . ASP A 1 83 ? -15.276 0.009 9.619 1.00 95.75 83 ASP A O 1
ATOM 626 N N . TYR A 1 84 ? -13.051 -0.301 9.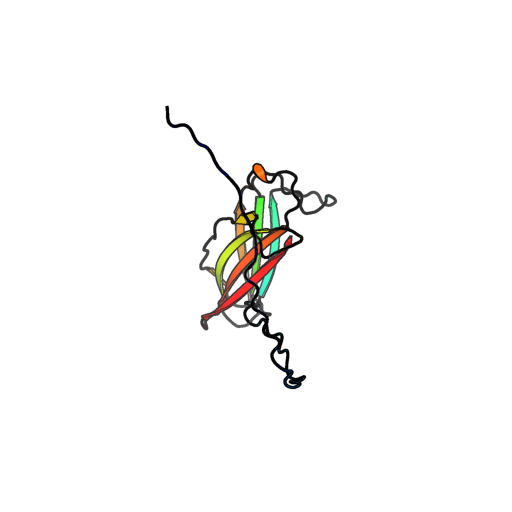791 1.00 96.94 84 TYR A N 1
ATOM 627 C CA . TYR A 1 84 ? -12.771 -0.279 8.348 1.00 96.94 84 TYR A CA 1
ATOM 628 C C . TYR A 1 84 ? -12.430 -1.676 7.826 1.00 96.94 84 TYR A C 1
ATOM 630 O O . TYR A 1 84 ? -11.776 -2.466 8.507 1.00 96.94 84 TYR A O 1
ATOM 638 N N . ILE A 1 85 ? -12.813 -1.968 6.584 1.00 97.25 85 ILE A N 1
ATOM 639 C CA . ILE A 1 85 ? -12.455 -3.187 5.853 1.00 97.25 85 ILE A CA 1
ATOM 640 C C . ILE A 1 85 ? -11.583 -2.783 4.666 1.00 97.25 85 ILE A C 1
ATOM 642 O O . ILE A 1 85 ? -12.071 -2.170 3.720 1.00 97.25 85 ILE A O 1
ATOM 646 N N . VAL A 1 86 ? -10.300 -3.145 4.706 1.00 96.56 86 VAL A N 1
ATOM 647 C CA . VAL A 1 86 ? -9.371 -2.968 3.583 1.00 96.56 86 VAL A CA 1
ATOM 648 C C . VAL A 1 86 ? -9.639 -4.059 2.554 1.00 96.56 86 VAL A C 1
ATOM 650 O O . VAL A 1 86 ? -9.449 -5.246 2.826 1.00 96.56 86 VAL A O 1
ATOM 653 N N . GLU A 1 87 ? -10.121 -3.664 1.381 1.00 95.62 87 GLU A N 1
ATOM 654 C CA . GLU A 1 87 ? -10.630 -4.574 0.356 1.00 95.62 87 GLU A CA 1
ATOM 655 C C . GLU A 1 87 ? -9.508 -5.087 -0.537 1.00 95.62 87 GLU A C 1
ATOM 657 O O . GLU A 1 87 ? -9.294 -6.300 -0.606 1.0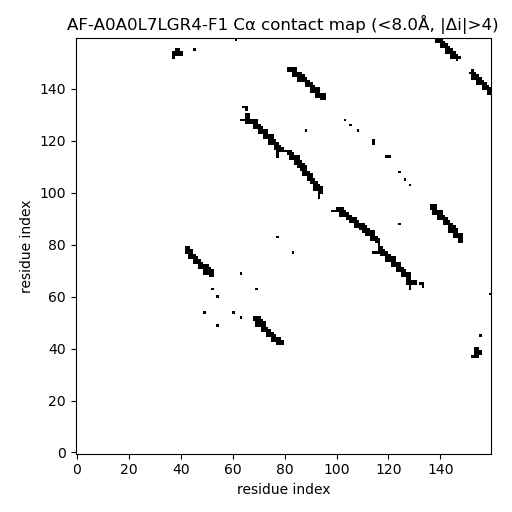0 95.62 87 GLU A O 1
ATOM 662 N N . SER A 1 88 ? -8.767 -4.175 -1.171 1.00 95.25 88 SER A N 1
ATOM 663 C CA . SER A 1 88 ? -7.667 -4.485 -2.085 1.00 95.25 88 SER A CA 1
ATOM 664 C C . SER A 1 88 ? -6.592 -3.398 -2.104 1.00 95.25 88 SER A C 1
ATOM 666 O O . SER A 1 88 ? -6.823 -2.257 -1.700 1.00 95.25 88 SER A O 1
ATOM 668 N N . MET A 1 89 ? -5.415 -3.754 -2.620 1.00 94.94 89 MET A N 1
ATOM 669 C CA . MET A 1 89 ? -4.421 -2.793 -3.095 1.00 94.94 89 MET A CA 1
ATOM 670 C C . MET A 1 89 ? -4.104 -3.030 -4.567 1.00 94.94 89 MET A C 1
ATOM 672 O O . MET A 1 89 ? -3.961 -4.170 -5.017 1.00 94.94 89 MET A O 1
ATOM 676 N N . GLU A 1 90 ? -3.953 -1.931 -5.288 1.00 93.06 90 GLU A N 1
ATOM 677 C CA . GLU A 1 90 ? -3.612 -1.863 -6.700 1.00 93.06 90 GLU A CA 1
ATOM 678 C C . GLU A 1 90 ? -2.381 -0.974 -6.885 1.00 93.06 90 GLU A C 1
ATOM 680 O O . GLU A 1 90 ? -2.144 -0.030 -6.127 1.00 93.06 90 GLU A O 1
ATOM 685 N N . ALA A 1 91 ? -1.578 -1.287 -7.898 1.00 92.19 91 ALA A N 1
ATOM 686 C CA . ALA A 1 91 ? -0.419 -0.493 -8.269 1.00 92.19 91 ALA A CA 1
ATOM 687 C C . ALA A 1 91 ? -0.366 -0.318 -9.788 1.00 92.19 91 ALA A C 1
ATOM 689 O O . ALA A 1 91 ? -0.711 -1.228 -10.547 1.00 92.19 91 ALA A O 1
ATOM 690 N N . SER A 1 92 ? 0.097 0.844 -10.241 1.00 91.06 92 SER A N 1
ATOM 691 C CA . SER A 1 92 ? 0.314 1.112 -11.663 1.00 91.06 92 SER A CA 1
ATOM 692 C C . SER A 1 92 ? 1.480 2.065 -11.899 1.00 91.06 92 SER A C 1
ATOM 694 O O . SER A 1 92 ? 1.720 2.978 -11.114 1.00 91.06 92 SER A O 1
ATOM 696 N N . PHE A 1 93 ? 2.194 1.880 -13.008 1.00 89.75 93 PHE A N 1
ATOM 697 C CA . PHE A 1 93 ? 3.066 2.916 -13.552 1.00 89.75 93 PHE A CA 1
ATOM 698 C C . PHE A 1 93 ? 2.284 3.822 -14.489 1.00 89.75 93 PHE A C 1
ATOM 700 O O . PHE A 1 93 ? 1.540 3.335 -15.345 1.00 89.75 93 PHE A O 1
ATOM 707 N N . ARG A 1 94 ? 2.485 5.134 -14.351 1.00 86.88 94 ARG A N 1
ATOM 708 C CA . ARG A 1 94 ? 1.847 6.172 -15.173 1.00 86.88 94 ARG A CA 1
ATOM 709 C C . ARG A 1 94 ? 2.875 7.214 -15.618 1.00 86.88 94 ARG A C 1
ATOM 711 O O . ARG A 1 94 ? 3.976 7.285 -15.062 1.00 86.88 94 ARG A O 1
ATOM 718 N N . TYR A 1 95 ? 2.546 8.010 -16.633 1.00 82.56 95 TYR A N 1
ATOM 719 C CA . TYR A 1 95 ? 3.453 9.053 -17.117 1.00 82.56 95 TYR A CA 1
ATOM 720 C C . TYR A 1 95 ? 3.504 10.239 -16.134 1.00 82.56 95 TYR A C 1
ATOM 722 O O . TYR A 1 95 ? 2.449 10.750 -15.771 1.00 82.56 95 TYR A O 1
ATOM 730 N N . PRO A 1 96 ? 4.690 10.765 -15.757 1.00 77.19 96 PRO A N 1
ATOM 731 C CA . PRO A 1 96 ? 4.794 11.914 -14.841 1.00 77.19 96 PRO A CA 1
ATOM 732 C C . PRO A 1 96 ? 4.212 13.233 -15.379 1.00 77.19 96 PRO A C 1
ATOM 734 O O . PRO A 1 96 ? 4.109 14.205 -14.639 1.00 77.19 96 PRO A O 1
ATOM 737 N N . MET A 1 97 ? 3.876 13.285 -16.672 1.00 79.62 97 MET A N 1
ATOM 738 C CA . MET A 1 97 ? 3.242 14.437 -17.326 1.00 79.62 97 MET A CA 1
ATOM 739 C C . MET A 1 97 ? 1.736 14.241 -17.556 1.00 79.62 97 MET A C 1
ATOM 741 O O . MET A 1 97 ? 1.044 15.217 -17.821 1.00 79.62 97 MET A O 1
ATOM 745 N N . ASP A 1 98 ? 1.231 13.005 -17.474 1.00 78.19 98 ASP A N 1
ATOM 746 C CA . ASP A 1 98 ? -0.194 12.694 -17.612 1.00 78.19 98 ASP A CA 1
ATOM 747 C C . ASP A 1 98 ? -0.537 11.411 -16.840 1.00 78.19 98 ASP A C 1
ATOM 749 O O . ASP A 1 98 ? -0.241 10.282 -17.246 1.00 78.19 98 ASP A O 1
ATOM 753 N N . TYR A 1 99 ? -1.191 11.613 -15.700 1.00 68.44 99 TYR A N 1
ATOM 754 C CA . TYR A 1 99 ? -1.552 10.570 -14.749 1.00 68.44 99 TYR A CA 1
ATOM 755 C C . TYR A 1 99 ? -2.793 9.761 -15.160 1.00 68.44 99 TYR A C 1
ATOM 757 O O . TYR A 1 99 ? -3.155 8.813 -14.457 1.00 68.44 99 TYR A O 1
ATOM 765 N N . THR A 1 100 ? -3.452 10.099 -16.274 1.00 76.12 100 THR A N 1
ATOM 766 C CA . THR A 1 100 ? -4.579 9.318 -16.813 1.00 76.12 100 THR A CA 1
ATOM 767 C C . THR A 1 100 ? -4.105 8.121 -17.646 1.00 76.12 100 THR A C 1
ATOM 769 O O . THR A 1 100 ? -4.800 7.106 -17.716 1.00 76.12 100 THR A O 1
ATOM 772 N N . TYR A 1 101 ? -2.892 8.184 -18.210 1.00 74.88 101 TYR A N 1
ATOM 773 C CA . TYR A 1 101 ? -2.332 7.123 -19.051 1.00 74.88 101 TYR A CA 1
ATOM 774 C C . TYR A 1 101 ? -1.524 6.097 -18.249 1.00 74.88 101 TYR A C 1
ATOM 776 O O . TYR A 1 101 ? -0.445 6.372 -17.717 1.00 74.88 101 TYR A O 1
ATOM 784 N N . TYR A 1 102 ? -2.032 4.867 -18.240 1.00 77.19 102 TYR A N 1
ATOM 785 C CA . TYR A 1 102 ? -1.379 3.698 -17.659 1.00 77.19 102 TYR A CA 1
ATOM 786 C C . TYR A 1 102 ? -0.280 3.151 -18.586 1.00 77.19 102 TYR A C 1
ATOM 788 O O . TYR A 1 102 ? -0.529 2.847 -19.752 1.00 77.19 102 TYR A O 1
ATOM 796 N N . ILE A 1 103 ? 0.932 2.985 -18.052 1.00 81.69 103 ILE A N 1
ATOM 797 C CA . ILE A 1 103 ? 2.079 2.337 -18.715 1.00 81.69 103 ILE A CA 1
ATOM 798 C C . ILE A 1 103 ? 2.052 0.830 -18.439 1.00 81.69 103 ILE A C 1
ATOM 800 O O . ILE A 1 103 ? 2.179 0.014 -19.351 1.00 81.69 103 ILE A O 1
ATOM 804 N N . GLN A 1 104 ? 1.877 0.460 -17.168 1.00 82.81 104 GLN A N 1
ATOM 805 C CA . GLN A 1 104 ? 1.776 -0.923 -16.712 1.00 82.81 104 GLN A CA 1
ATOM 806 C C . GLN A 1 104 ? 0.856 -0.979 -15.490 1.00 82.81 104 GLN A C 1
ATOM 808 O O . GLN A 1 104 ? 1.113 -0.297 -14.502 1.00 82.81 104 GLN A O 1
ATOM 813 N N . ASN A 1 105 ? -0.187 -1.807 -15.550 1.00 86.19 105 ASN A N 1
ATOM 814 C CA . ASN A 1 105 ? -1.013 -2.147 -14.391 1.00 86.19 105 ASN A CA 1
ATOM 815 C C . ASN A 1 105 ? -0.496 -3.437 -13.751 1.00 86.19 105 ASN A C 1
ATOM 817 O O . ASN A 1 105 ? -0.138 -4.384 -14.457 1.00 86.19 105 ASN A O 1
ATOM 821 N N . PHE A 1 106 ? -0.465 -3.467 -12.422 1.00 88.06 106 PHE A N 1
ATOM 822 C CA . PHE A 1 106 ? -0.083 -4.633 -11.631 1.00 88.06 106 PHE A CA 1
ATOM 823 C C . PHE A 1 106 ? -1.319 -5.286 -10.994 1.00 88.06 106 PHE A C 1
ATOM 825 O O . PHE A 1 106 ? -2.419 -4.738 -11.013 1.00 88.06 106 PHE A O 1
ATOM 832 N N . THR A 1 107 ? -1.160 -6.503 -10.475 1.00 88.75 107 THR A N 1
ATOM 833 C CA . THR A 1 107 ? -2.274 -7.322 -9.977 1.00 88.75 107 THR A CA 1
ATOM 834 C C . THR A 1 107 ? -2.984 -6.658 -8.795 1.00 88.75 107 THR A C 1
ATOM 836 O O . THR A 1 107 ? -2.352 -6.382 -7.776 1.00 88.75 107 THR A O 1
ATOM 839 N N . ALA A 1 108 ? -4.303 -6.473 -8.879 1.00 90.06 108 ALA A N 1
ATOM 840 C CA . ALA A 1 108 ? -5.114 -6.124 -7.715 1.00 90.06 108 ALA A CA 1
ATOM 841 C C . ALA A 1 108 ? -5.027 -7.254 -6.672 1.00 90.06 108 ALA A C 1
ATOM 843 O O . ALA A 1 108 ? -5.436 -8.384 -6.948 1.00 90.06 108 ALA A O 1
ATOM 844 N N . LEU A 1 109 ? -4.477 -6.972 -5.488 1.00 90.50 109 LEU A N 1
ATOM 845 C CA . LEU A 1 109 ? -4.365 -7.944 -4.398 1.00 90.50 109 LEU A CA 1
ATOM 846 C C . LEU A 1 109 ? -5.523 -7.748 -3.410 1.00 90.50 109 LEU A C 1
ATOM 848 O O . LEU A 1 109 ? -5.529 -6.741 -2.702 1.00 90.50 109 LEU A O 1
ATOM 852 N N . PRO A 1 110 ? -6.503 -8.671 -3.336 1.00 93.06 110 PRO A N 1
ATOM 853 C CA . PRO A 1 110 ? -7.583 -8.592 -2.362 1.00 93.06 110 PRO A CA 1
ATOM 854 C C . PRO A 1 110 ? -7.111 -9.056 -0.977 1.00 93.06 110 PRO A C 1
ATOM 856 O O . PRO A 1 110 ? -6.528 -10.131 -0.835 1.00 93.06 110 PRO A O 1
ATOM 859 N N . TYR A 1 111 ? -7.433 -8.279 0.055 1.00 92.75 111 TYR A N 1
ATOM 860 C CA . TYR A 1 111 ? -7.122 -8.587 1.454 1.00 92.75 111 TYR A CA 1
ATOM 861 C C . TYR A 1 111 ? -8.370 -8.853 2.301 1.00 92.75 111 TYR A C 1
ATOM 863 O O . TYR A 1 111 ? -8.326 -9.719 3.172 1.00 92.75 111 TYR A O 1
ATOM 871 N N . ASN A 1 112 ? -9.474 -8.136 2.048 1.00 94.38 112 ASN A N 1
ATOM 872 C CA . ASN A 1 112 ? -10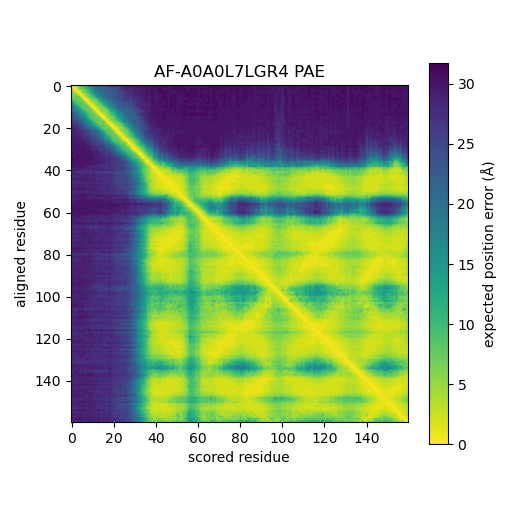.727 -8.203 2.823 1.00 94.38 112 ASN A CA 1
ATOM 873 C C . ASN A 1 112 ? -10.503 -8.174 4.352 1.00 94.38 112 ASN A C 1
ATOM 875 O O . ASN A 1 112 ? -11.080 -8.958 5.109 1.00 94.38 112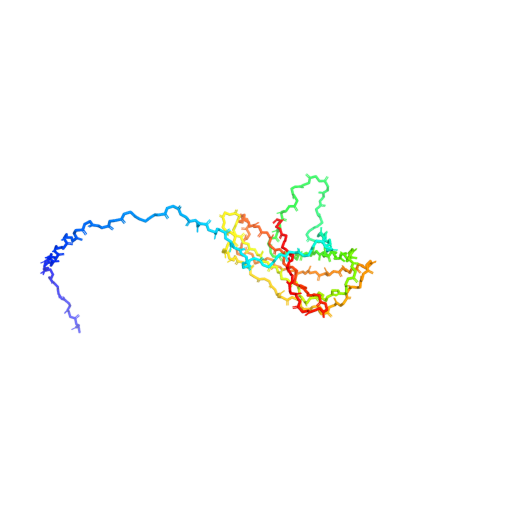 ASN A O 1
ATOM 879 N N . LYS A 1 113 ? -9.616 -7.284 4.809 1.00 96.00 113 LYS A N 1
ATOM 880 C CA . LYS A 1 113 ? -9.095 -7.257 6.177 1.00 96.00 113 LYS A CA 1
ATOM 881 C C . LYS A 1 113 ? -9.743 -6.148 7.000 1.00 96.00 113 LYS A C 1
ATOM 883 O O . LYS A 1 113 ? -9.505 -4.969 6.768 1.00 96.00 113 LYS A O 1
ATOM 888 N N . GLU A 1 114 ? -10.500 -6.550 8.014 1.00 97.00 114 GLU A N 1
ATOM 889 C CA . GLU A 1 114 ? -11.008 -5.665 9.066 1.00 97.00 114 GLU A CA 1
ATOM 890 C C . GLU A 1 114 ? -9.863 -5.071 9.916 1.00 97.00 114 GLU A C 1
ATOM 892 O O . GLU A 1 114 ? -8.969 -5.808 10.360 1.00 97.00 114 GLU A O 1
ATOM 897 N N . VAL A 1 115 ? -9.919 -3.758 10.165 1.00 97.00 115 VAL A N 1
ATOM 898 C CA . VAL A 1 115 ? -9.026 -2.981 11.039 1.00 97.00 115 VAL A CA 1
ATOM 899 C C . VAL A 1 115 ? -9.875 -2.084 11.946 1.00 97.00 115 VAL A C 1
ATOM 901 O O . VAL A 1 115 ? -10.492 -1.117 11.489 1.00 97.00 115 VAL A O 1
ATOM 904 N N . LYS A 1 116 ? -9.913 -2.412 13.240 1.00 97.38 116 LYS A N 1
ATOM 905 C CA . LYS A 1 116 ? -10.789 -1.746 14.216 1.00 97.38 116 LYS A CA 1
ATOM 906 C C . LYS A 1 116 ? -10.233 -0.393 14.691 1.00 97.38 116 LYS A C 1
ATOM 908 O O . LYS A 1 116 ? -9.037 -0.145 14.515 1.00 97.38 116 LYS A O 1
ATOM 913 N N . PRO A 1 117 ? -11.042 0.471 15.332 1.00 97.12 117 PRO A N 1
ATOM 914 C CA . PRO A 1 117 ? -10.584 1.703 15.966 1.00 97.12 117 PRO A CA 1
ATOM 915 C C . PRO A 1 117 ? -9.313 1.525 16.790 1.00 97.12 117 PRO A C 1
ATOM 917 O O . PRO A 1 117 ? -9.236 0.653 17.660 1.00 97.12 117 PRO A O 1
ATOM 920 N N . LYS A 1 118 ? -8.326 2.392 16.543 1.00 94.12 118 LYS A N 1
ATOM 921 C CA . LYS A 1 118 ? -7.013 2.412 17.212 1.00 94.12 118 LYS A CA 1
ATOM 922 C C . LYS A 1 118 ? -6.176 1.148 16.969 1.00 94.12 118 LYS A C 1
ATOM 924 O O . LYS A 1 118 ? -5.274 0.854 17.752 1.00 94.12 118 LYS A O 1
ATOM 929 N N . GLN A 1 119 ? -6.462 0.410 15.895 1.00 97.44 119 GLN A N 1
ATOM 930 C CA . GLN A 1 119 ? -5.609 -0.659 15.378 1.00 97.44 119 GLN A CA 1
ATOM 931 C C . GLN A 1 119 ? -4.866 -0.219 14.117 1.00 97.44 119 GLN A C 1
ATOM 933 O O . GLN A 1 119 ? -5.276 0.692 13.395 1.00 97.44 119 GLN A O 1
ATOM 938 N N . GLU A 1 120 ? -3.787 -0.939 13.838 1.00 96.56 120 GLU A N 1
ATOM 939 C CA . GLU A 1 120 ? -3.017 -0.846 12.608 1.00 96.56 120 GLU A CA 1
ATOM 940 C C . GLU A 1 120 ? -2.978 -2.202 11.890 1.00 96.56 120 GLU A C 1
ATOM 942 O O . GLU A 1 120 ? -3.120 -3.264 12.506 1.00 96.56 120 GLU A O 1
ATOM 947 N N . ALA A 1 121 ? -2.792 -2.166 10.575 1.00 96.75 121 ALA A N 1
ATOM 948 C CA . ALA A 1 121 ? -2.529 -3.334 9.747 1.00 96.75 121 ALA A CA 1
ATOM 949 C C . ALA A 1 121 ? -1.494 -2.992 8.672 1.00 96.75 121 ALA A C 1
ATOM 951 O O . ALA A 1 121 ? -1.447 -1.865 8.180 1.00 96.75 121 ALA A O 1
ATOM 952 N N . THR A 1 122 ? -0.689 -3.980 8.287 1.00 96.62 122 THR A N 1
ATOM 953 C CA . THR A 1 122 ? 0.380 -3.811 7.299 1.00 96.62 122 THR A CA 1
ATOM 954 C C . THR A 1 122 ? 0.170 -4.771 6.140 1.00 96.62 122 THR A C 1
ATOM 956 O O . THR A 1 122 ? 0.111 -5.986 6.330 1.00 96.62 122 THR A O 1
ATOM 959 N N . PHE A 1 123 ? 0.078 -4.219 4.935 1.00 95.56 123 PHE A N 1
ATOM 960 C CA . PHE A 1 123 ? -0.203 -4.940 3.701 1.00 95.56 123 PHE A CA 1
ATOM 961 C C . PHE A 1 123 ? 1.056 -5.002 2.842 1.00 95.56 123 PHE A C 1
ATOM 963 O O . PHE A 1 123 ? 1.598 -3.969 2.455 1.00 95.56 123 PHE A O 1
ATOM 970 N N . ALA A 1 124 ? 1.537 -6.211 2.559 1.00 94.12 124 ALA A N 1
ATOM 971 C CA . ALA A 1 124 ? 2.676 -6.413 1.671 1.00 94.12 124 ALA A CA 1
ATOM 972 C C . ALA A 1 124 ? 2.218 -6.469 0.209 1.00 94.12 124 ALA A C 1
ATOM 974 O O . ALA A 1 124 ? 1.231 -7.141 -0.113 1.00 94.12 124 ALA A O 1
ATOM 975 N N . TYR A 1 125 ? 2.966 -5.800 -0.665 1.00 94.06 125 TYR A N 1
ATOM 976 C CA . TYR A 1 125 ? 2.766 -5.806 -2.109 1.00 94.06 125 TYR A CA 1
ATOM 977 C C . TYR A 1 125 ? 4.105 -6.027 -2.815 1.00 94.06 125 TYR A C 1
ATOM 979 O O . TYR A 1 125 ? 5.144 -5.530 -2.370 1.00 94.06 125 TYR A O 1
ATOM 987 N N . SER A 1 126 ? 4.089 -6.762 -3.925 1.00 93.06 126 SER A N 1
ATOM 988 C CA . SER A 1 126 ? 5.264 -6.924 -4.776 1.00 93.06 126 SER A CA 1
ATOM 989 C C . SER A 1 126 ? 4.897 -7.045 -6.248 1.00 93.06 126 SER A C 1
ATOM 991 O O . SER A 1 126 ? 3.831 -7.546 -6.609 1.00 93.06 126 SER A O 1
ATOM 993 N N . PHE A 1 127 ? 5.792 -6.564 -7.106 1.00 92.06 127 PHE A N 1
ATOM 994 C CA . PHE A 1 127 ? 5.654 -6.637 -8.556 1.00 92.06 127 PHE A CA 1
ATOM 995 C C . PHE A 1 127 ? 7.025 -6.643 -9.242 1.00 92.06 127 PHE A C 1
ATOM 997 O O . PHE A 1 127 ? 8.049 -6.391 -8.611 1.00 92.06 127 PHE A O 1
ATOM 1004 N N . ILE A 1 128 ? 7.051 -6.929 -10.546 1.00 90.56 128 ILE A N 1
ATOM 1005 C CA . ILE A 1 128 ? 8.258 -6.838 -11.379 1.00 90.56 128 ILE A CA 1
ATOM 1006 C C . ILE A 1 128 ? 7.954 -5.894 -12.559 1.00 90.56 128 ILE A C 1
ATOM 1008 O O . ILE A 1 128 ? 7.037 -6.188 -13.336 1.00 90.56 128 ILE A O 1
ATOM 1012 N N . PRO A 1 129 ? 8.673 -4.763 -12.713 1.00 87.75 129 PRO A N 1
ATOM 1013 C CA . PRO A 1 129 ? 8.583 -3.911 -13.896 1.00 87.75 129 PRO A CA 1
ATOM 1014 C C . PRO A 1 129 ? 8.949 -4.686 -15.163 1.00 87.75 129 PRO A C 1
ATOM 1016 O O . PRO A 1 129 ? 9.927 -5.436 -15.170 1.00 87.75 129 PRO A O 1
ATOM 1019 N N . ASN A 1 130 ? 8.231 -4.454 -16.261 1.00 87.00 130 ASN A N 1
ATOM 1020 C CA . ASN A 1 130 ? 8.624 -5.006 -17.555 1.00 87.00 130 ASN A CA 1
ATOM 1021 C C . ASN A 1 130 ? 9.910 -4.323 -18.070 1.00 87.00 130 ASN A C 1
ATOM 1023 O O . ASN A 1 130 ? 9.987 -3.095 -18.129 1.00 87.00 130 ASN A O 1
ATOM 1027 N N . GLU A 1 131 ? 10.903 -5.116 -18.484 1.00 86.44 131 GLU A N 1
ATOM 1028 C CA . GLU A 1 131 ? 12.188 -4.654 -19.037 1.00 86.44 131 GLU A CA 1
ATOM 1029 C C . GLU A 1 131 ? 12.034 -3.681 -20.222 1.00 86.44 131 GLU A C 1
ATOM 1031 O O . GLU A 1 131 ? 12.863 -2.791 -20.400 1.00 86.44 131 GLU A O 1
ATOM 1036 N N . ALA A 1 132 ? 10.935 -3.762 -20.984 1.00 83.38 132 ALA A N 1
ATOM 1037 C CA . ALA A 1 132 ? 10.615 -2.831 -22.074 1.00 83.38 132 ALA A CA 1
ATOM 1038 C C . ALA A 1 132 ? 10.444 -1.355 -21.631 1.00 83.38 132 ALA A C 1
ATOM 1040 O O . ALA A 1 132 ? 10.440 -0.444 -22.471 1.00 83.38 132 ALA A O 1
ATOM 1041 N N . PHE A 1 133 ? 10.308 -1.107 -20.324 1.00 75.94 133 PHE A N 1
ATOM 1042 C CA . PHE A 1 133 ? 10.205 0.226 -19.726 1.00 75.94 133 PHE A CA 1
ATOM 1043 C C . PHE A 1 133 ? 11.486 0.688 -19.007 1.00 75.94 133 PHE A C 1
ATOM 1045 O O . PHE A 1 133 ? 11.493 1.776 -18.433 1.00 75.94 133 PHE A O 1
ATOM 1052 N N . ALA A 1 134 ? 12.580 -0.082 -19.075 1.00 76.38 134 ALA A N 1
ATOM 1053 C CA . ALA A 1 134 ? 13.873 0.294 -18.503 1.00 76.38 134 ALA A CA 1
ATOM 1054 C C . ALA A 1 134 ? 14.343 1.683 -18.980 1.00 76.38 134 ALA A C 1
ATOM 1056 O O . ALA A 1 134 ? 14.267 2.008 -20.167 1.00 76.38 134 ALA A O 1
ATOM 1057 N N . GLY A 1 135 ? 14.840 2.507 -18.051 1.00 72.31 135 GLY A N 1
ATOM 1058 C CA . GLY A 1 135 ? 15.381 3.839 -18.348 1.00 72.31 135 GLY A CA 1
ATOM 1059 C C . GLY A 1 135 ? 14.351 4.896 -18.776 1.00 72.31 135 GLY A C 1
ATOM 1060 O O . GLY A 1 135 ? 14.746 5.996 -19.160 1.00 72.31 135 GLY A O 1
ATOM 1061 N N . ARG A 1 136 ? 13.045 4.600 -18.724 1.00 77.75 136 ARG A N 1
ATOM 1062 C CA . ARG A 1 136 ? 11.980 5.595 -18.929 1.00 77.75 136 ARG A CA 1
ATOM 1063 C C . ARG A 1 136 ? 11.615 6.263 -17.597 1.00 77.75 136 ARG A C 1
ATOM 1065 O O . ARG A 1 136 ? 11.524 5.556 -16.599 1.00 77.75 136 ARG A O 1
ATOM 1072 N N . PRO A 1 137 ? 11.324 7.575 -17.562 1.00 78.31 137 PRO A N 1
ATOM 1073 C CA . PRO A 1 137 ? 10.724 8.196 -16.387 1.00 78.31 137 PRO A CA 1
ATOM 1074 C C . PRO A 1 137 ? 9.250 7.775 -16.267 1.00 78.31 137 PRO A C 1
ATOM 1076 O O . PRO A 1 137 ? 8.437 8.069 -17.145 1.00 78.31 137 PRO A O 1
ATOM 1079 N N . PHE A 1 138 ? 8.908 7.105 -15.170 1.00 81.81 138 PHE A N 1
ATOM 1080 C CA . PHE A 1 138 ? 7.546 6.737 -14.784 1.00 81.81 138 PHE A CA 1
ATOM 1081 C C . PHE A 1 138 ? 7.322 7.087 -13.310 1.00 81.81 138 PHE A C 1
ATOM 1083 O O . PHE A 1 138 ? 8.257 7.025 -12.518 1.00 81.81 138 PHE A O 1
ATOM 1090 N N . GLY A 1 139 ? 6.092 7.454 -12.951 1.00 84.88 139 GLY A N 1
ATOM 1091 C CA . GLY A 1 139 ? 5.673 7.564 -11.551 1.00 84.88 139 GLY A CA 1
ATOM 1092 C C . GLY A 1 139 ? 4.957 6.288 -11.122 1.00 84.88 139 GLY A C 1
ATOM 1093 O O . GLY A 1 139 ? 4.204 5.709 -11.916 1.00 84.88 139 GLY A O 1
ATOM 1094 N N . LEU A 1 140 ? 5.167 5.850 -9.882 1.00 87.31 140 LEU A N 1
ATOM 1095 C CA . LEU A 1 140 ? 4.378 4.785 -9.276 1.00 87.31 140 LEU A CA 1
ATOM 1096 C C . LEU A 1 140 ? 3.143 5.373 -8.603 1.00 87.31 140 LEU A C 1
ATOM 1098 O O . LEU A 1 140 ? 3.204 6.240 -7.734 1.00 87.31 140 LEU A O 1
ATOM 1102 N N . ASN A 1 141 ? 2.006 4.819 -8.986 1.00 90.69 141 ASN A N 1
ATOM 1103 C CA . ASN A 1 141 ? 0.737 4.992 -8.324 1.00 90.69 141 ASN A CA 1
ATOM 1104 C C . ASN A 1 141 ? 0.474 3.769 -7.440 1.00 90.69 141 ASN A C 1
ATOM 1106 O O . ASN A 1 141 ? 0.475 2.643 -7.942 1.00 90.69 141 ASN A O 1
ATOM 1110 N N . VAL A 1 142 ? 0.225 3.987 -6.150 1.00 91.56 142 VAL A N 1
ATOM 1111 C CA . VAL A 1 142 ? -0.284 2.962 -5.226 1.00 91.56 142 VAL A CA 1
ATOM 1112 C C . VAL A 1 142 ? -1.666 3.396 -4.756 1.00 91.56 142 VAL A C 1
ATOM 1114 O O . VAL A 1 142 ? -1.815 4.499 -4.229 1.00 91.56 142 VAL A O 1
ATOM 1117 N N . GLN A 1 143 ? -2.665 2.537 -4.938 1.00 93.38 143 GLN A N 1
ATOM 1118 C CA . GLN A 1 143 ? -4.055 2.783 -4.563 1.00 93.38 143 GLN A CA 1
ATOM 1119 C C . GLN A 1 143 ? -4.520 1.707 -3.581 1.00 93.38 143 GLN A C 1
ATOM 1121 O O . GLN A 1 143 ? -4.435 0.512 -3.862 1.00 93.38 143 GLN A O 1
ATOM 1126 N N . LEU A 1 144 ? -4.998 2.133 -2.415 1.00 94.81 144 LEU A N 1
ATOM 1127 C CA . LEU A 1 144 ? -5.555 1.263 -1.384 1.00 94.81 144 LEU A CA 1
ATOM 1128 C C . LEU A 1 144 ? -7.063 1.507 -1.287 1.00 94.81 144 LEU A C 1
ATOM 1130 O O . LEU A 1 144 ? -7.483 2.617 -0.953 1.00 94.81 144 LEU A O 1
ATOM 1134 N N . ASN A 1 145 ? -7.853 0.471 -1.565 1.00 95.25 145 ASN A N 1
ATOM 1135 C CA . ASN A 1 145 ? -9.313 0.504 -1.522 1.00 95.25 145 ASN A CA 1
ATOM 1136 C C . ASN A 1 145 ? -9.806 -0.052 -0.183 1.00 95.25 145 ASN A C 1
ATOM 1138 O O . ASN A 1 145 ? -9.389 -1.135 0.244 1.00 95.25 145 ASN A O 1
ATOM 1142 N N . TYR A 1 146 ? -10.694 0.675 0.486 1.00 96.06 146 TYR A N 1
ATOM 1143 C CA . TYR A 1 146 ? -11.297 0.245 1.743 1.00 96.06 146 TYR A CA 1
ATOM 1144 C C . TYR A 1 146 ? -12.695 0.837 1.910 1.00 96.06 146 TYR A C 1
ATOM 1146 O O . TYR A 1 146 ? -13.041 1.839 1.292 1.00 96.06 146 TYR A O 1
ATOM 1154 N N . ARG A 1 147 ? -13.500 0.229 2.779 1.00 95.94 147 ARG A N 1
ATOM 1155 C CA . ARG A 1 147 ? -14.845 0.710 3.114 1.00 95.94 147 ARG A CA 1
ATOM 1156 C C . ARG A 1 147 ? -15.073 0.732 4.618 1.00 95.94 147 ARG A C 1
ATOM 1158 O O . ARG A 1 147 ? -14.418 -0.019 5.343 1.00 95.94 147 ARG A O 1
ATOM 1165 N N . ASP A 1 148 ? -15.981 1.576 5.094 1.00 94.56 148 ASP A N 1
ATOM 1166 C CA . ASP A 1 148 ? -16.466 1.499 6.477 1.00 94.56 148 ASP A CA 1
ATOM 1167 C C . ASP A 1 148 ? -17.531 0.393 6.645 1.00 94.56 148 ASP A C 1
ATOM 1169 O O . ASP A 1 148 ? -17.940 -0.280 5.691 1.00 94.56 148 ASP A O 1
ATOM 1173 N N . ASN A 1 149 ? -18.007 0.206 7.877 1.00 89.38 149 ASN A N 1
ATOM 1174 C CA . ASN A 1 149 ? -19.105 -0.713 8.184 1.00 89.38 149 ASN A CA 1
ATOM 1175 C C . ASN A 1 149 ? -20.500 -0.212 7.723 1.00 89.38 149 ASN A C 1
ATOM 1177 O O . ASN A 1 149 ? -21.464 -0.975 7.761 1.00 89.38 149 ASN A O 1
ATOM 1181 N N . SER A 1 150 ? -20.620 1.037 7.258 1.00 90.62 150 SER A N 1
ATOM 1182 C CA . SER A 1 150 ? -21.838 1.578 6.627 1.00 90.62 150 SER A CA 1
ATOM 1183 C C . SER A 1 150 ? -21.919 1.251 5.129 1.00 90.62 150 SER A C 1
ATOM 1185 O O . SER A 1 150 ? -22.992 1.361 4.538 1.00 90.62 150 SER A O 1
ATOM 1187 N N . GLY A 1 151 ? -20.804 0.841 4.514 1.00 89.81 151 GLY A N 1
ATOM 1188 C CA . GLY A 1 151 ? -20.681 0.612 3.074 1.00 89.81 151 GLY A CA 1
ATOM 1189 C C . GLY A 1 151 ? -20.198 1.832 2.282 1.00 89.81 151 GLY A C 1
ATOM 1190 O O . GLY A 1 151 ? -20.253 1.804 1.055 1.00 89.81 151 GLY A O 1
ATOM 1191 N N . ASN A 1 152 ? -19.715 2.884 2.950 1.00 92.62 152 ASN A N 1
ATOM 1192 C CA . ASN A 1 152 ? -19.054 4.009 2.294 1.00 92.62 152 ASN A CA 1
ATOM 1193 C C . ASN A 1 152 ? -17.671 3.561 1.809 1.00 92.62 152 ASN A C 1
ATOM 1195 O O . ASN A 1 152 ? -16.867 3.069 2.605 1.00 92.62 152 ASN A O 1
ATOM 1199 N N . PHE A 1 153 ? -17.393 3.734 0.518 1.00 93.25 153 PHE A N 1
ATOM 1200 C CA . PHE A 1 153 ? -16.099 3.409 -0.080 1.00 93.25 153 PHE A CA 1
ATOM 1201 C C . PHE A 1 153 ? -15.145 4.600 0.000 1.00 93.25 153 PHE A C 1
ATOM 1203 O O . PHE A 1 153 ? -15.539 5.746 -0.206 1.00 93.25 153 PHE A O 1
ATOM 1210 N N . TYR A 1 154 ? -13.877 4.303 0.259 1.00 94.56 154 TYR A N 1
ATOM 1211 C CA . TYR A 1 154 ? -12.785 5.255 0.377 1.00 94.56 154 TYR A CA 1
ATOM 1212 C C . TYR A 1 154 ? -11.571 4.736 -0.390 1.00 94.56 154 TYR A C 1
ATOM 1214 O O . TYR A 1 154 ? -11.297 3.532 -0.438 1.00 94.56 154 TYR A O 1
ATOM 1222 N N . GLN A 1 155 ? -10.795 5.659 -0.947 1.00 92.88 155 GLN A N 1
ATOM 1223 C CA . GLN A 1 155 ? -9.534 5.337 -1.598 1.00 92.88 155 GLN A CA 1
ATOM 1224 C C . GLN A 1 155 ? -8.426 6.210 -1.026 1.00 92.88 155 GLN A C 1
ATOM 1226 O O . GLN A 1 155 ? -8.604 7.397 -0.763 1.00 92.88 155 GLN A O 1
ATOM 1231 N N . VAL A 1 156 ? -7.256 5.613 -0.823 1.00 92.00 156 VAL A N 1
ATOM 1232 C CA . VAL A 1 156 ? -6.020 6.359 -0.580 1.00 92.00 156 VAL A CA 1
ATOM 1233 C C . VAL A 1 156 ? -5.086 6.103 -1.744 1.00 92.00 156 VAL A C 1
ATOM 1235 O O . VAL A 1 156 ? -4.684 4.968 -1.990 1.00 92.00 156 VAL A O 1
ATOM 1238 N N . MET A 1 157 ? -4.733 7.179 -2.439 1.00 87.75 157 MET A N 1
ATOM 1239 C CA . MET A 1 157 ? -3.784 7.173 -3.540 1.00 87.75 157 MET A CA 1
ATOM 1240 C C . MET A 1 157 ? -2.474 7.823 -3.092 1.00 87.75 157 MET A C 1
ATOM 1242 O O . MET A 1 157 ? -2.484 8.909 -2.511 1.00 87.75 157 MET A O 1
ATOM 1246 N N . LYS A 1 158 ? -1.343 7.171 -3.368 1.00 84.12 158 LYS A N 1
ATOM 1247 C CA . LYS A 1 158 ? -0.001 7.735 -3.183 1.00 84.12 158 LYS A CA 1
ATOM 1248 C C . LYS A 1 158 ? 0.761 7.729 -4.503 1.00 84.12 158 LYS A C 1
ATOM 1250 O O . LYS A 1 158 ? 0.684 6.764 -5.264 1.00 84.12 158 LYS A O 1
ATOM 1255 N N . TRP A 1 159 ? 1.502 8.808 -4.723 1.00 79.88 159 TRP A N 1
ATOM 1256 C CA . TRP A 1 159 ? 2.410 9.005 -5.848 1.00 79.88 159 TRP A CA 1
ATOM 1257 C C . TRP A 1 159 ? 3.850 8.978 -5.342 1.00 79.88 159 TRP A C 1
ATOM 1259 O O . TRP A 1 159 ? 4.135 9.568 -4.294 1.00 79.88 159 TRP A O 1
ATOM 1269 N N . LEU A 1 160 ? 4.711 8.261 -6.063 1.00 76.81 160 LEU A N 1
ATOM 1270 C CA . LEU A 1 160 ? 6.110 7.977 -5.736 1.00 76.81 160 LEU A CA 1
ATOM 1271 C C . LEU A 1 160 ? 6.961 8.009 -7.016 1.00 76.81 160 LEU A C 1
ATOM 1273 O O . LEU A 1 160 ? 6.455 7.516 -8.054 1.00 76.81 160 LEU A O 1
#